Protein AF-A0A420P951-F1 (afdb_monomer)

Mean predicted aligned error: 5.21 Å

InterPro domains:
  IPR007889 DNA binding HTH domain, Psq-type [PF05225] (7-40)
  IPR009057 Homedomain-like superfamily [SSF46689] (3-40)

Structure (mmCIF, N/CA/C/O backbone):
data_AF-A0A420P951-F1
#
_entry.id   AF-A0A420P951-F1
#
loop_
_atom_site.group_PDB
_atom_site.id
_atom_site.type_symbol
_atom_site.labe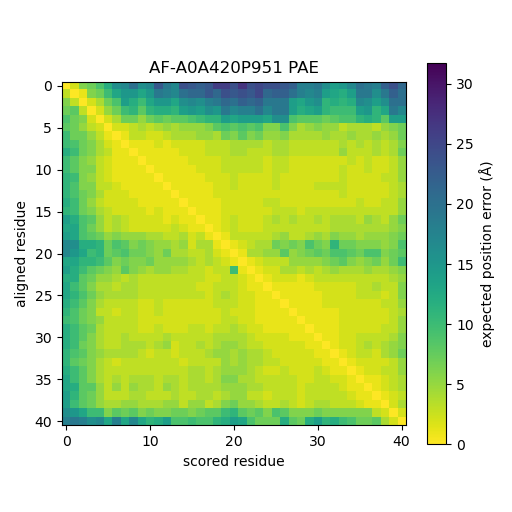l_atom_id
_atom_site.label_alt_id
_atom_site.label_comp_id
_atom_site.label_asym_id
_atom_site.label_entity_id
_atom_site.label_seq_id
_atom_site.pdbx_PDB_ins_code
_atom_site.Cartn_x
_atom_site.Cartn_y
_atom_site.Cartn_z
_atom_site.occupancy
_atom_site.B_iso_or_equiv
_atom_site.auth_seq_id
_atom_site.auth_comp_id
_atom_site.auth_asym_id
_atom_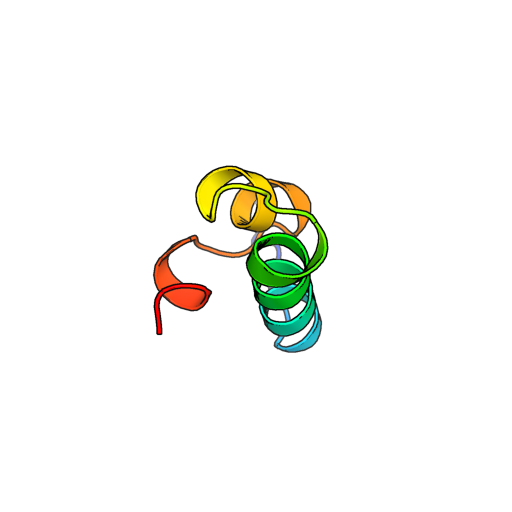site.auth_atom_id
_atom_site.pdbx_PDB_model_num
ATOM 1 N N . MET A 1 1 ? 17.832 4.323 -14.478 1.00 42.47 1 MET A N 1
ATOM 2 C CA . MET A 1 1 ? 16.740 4.318 -13.480 1.00 42.47 1 MET A CA 1
ATOM 3 C C . MET A 1 1 ? 15.849 3.122 -13.766 1.00 42.47 1 MET A C 1
ATOM 5 O O . MET A 1 1 ? 15.249 3.082 -14.832 1.00 42.47 1 MET A O 1
ATOM 9 N N . VAL A 1 2 ? 15.820 2.121 -12.884 1.00 47.78 2 VAL A N 1
ATOM 10 C CA . VAL A 1 2 ? 14.907 0.978 -13.027 1.00 47.78 2 VAL A CA 1
ATOM 11 C C . VAL A 1 2 ? 13.498 1.487 -12.732 1.00 47.78 2 VAL A C 1
ATOM 13 O O . VAL A 1 2 ? 13.171 1.755 -11.579 1.00 47.78 2 VAL A O 1
ATOM 16 N N . ARG A 1 3 ? 12.666 1.662 -13.765 1.00 57.12 3 ARG A N 1
ATOM 17 C CA . ARG A 1 3 ? 11.215 1.747 -13.571 1.00 57.12 3 ARG A CA 1
ATOM 18 C C . ARG A 1 3 ? 10.760 0.356 -13.142 1.00 57.12 3 ARG A C 1
ATOM 20 O O . ARG A 1 3 ? 10.547 -0.510 -13.983 1.00 57.12 3 ARG A O 1
ATOM 27 N N . ARG A 1 4 ? 10.676 0.122 -11.831 1.00 64.12 4 ARG A N 1
ATOM 28 C CA . ARG A 1 4 ? 9.860 -0.974 -11.308 1.00 64.12 4 ARG A CA 1
ATOM 29 C C . ARG A 1 4 ? 8.423 -0.611 -11.664 1.00 64.12 4 ARG A C 1
ATOM 31 O O . ARG A 1 4 ? 7.848 0.285 -11.055 1.00 64.12 4 ARG A O 1
ATOM 38 N N . ASN A 1 5 ? 7.907 -1.220 -12.727 1.00 74.94 5 ASN A N 1
ATOM 39 C CA . ASN A 1 5 ? 6.481 -1.187 -13.001 1.00 74.94 5 ASN A CA 1
ATOM 40 C C . ASN A 1 5 ? 5.831 -1.992 -11.883 1.00 74.94 5 ASN A C 1
ATOM 42 O O . ASN A 1 5 ? 5.982 -3.210 -11.838 1.00 74.94 5 ASN A O 1
ATOM 46 N N . TYR A 1 6 ? 5.206 -1.289 -10.949 1.00 77.75 6 TYR A N 1
ATOM 47 C CA . TYR A 1 6 ? 4.304 -1.912 -10.003 1.00 77.75 6 TYR A CA 1
ATOM 48 C C . TYR A 1 6 ? 3.032 -2.304 -10.750 1.00 77.75 6 TYR A C 1
ATOM 50 O O . TYR A 1 6 ? 2.571 -1.596 -11.650 1.00 77.75 6 TYR A O 1
ATOM 58 N N . THR A 1 7 ? 2.505 -3.463 -10.404 1.00 86.00 7 THR A N 1
ATOM 59 C CA . THR A 1 7 ? 1.286 -4.020 -10.977 1.00 86.00 7 THR A CA 1
ATOM 60 C C . THR A 1 7 ? 0.091 -3.725 -10.075 1.00 86.00 7 THR A C 1
ATOM 62 O O . THR A 1 7 ? 0.249 -3.284 -8.936 1.00 86.00 7 THR A O 1
ATOM 65 N N . GLU A 1 8 ? -1.125 -3.956 -10.571 1.00 86.81 8 GLU A N 1
ATOM 66 C CA . GLU A 1 8 ? -2.325 -3.875 -9.727 1.00 86.81 8 GLU A CA 1
ATOM 67 C C . GLU A 1 8 ? -2.267 -4.860 -8.551 1.00 86.81 8 GLU A C 1
ATOM 69 O O . GLU A 1 8 ? -2.757 -4.531 -7.475 1.00 86.81 8 GLU A O 1
ATOM 74 N N . ASP A 1 9 ? -1.602 -6.009 -8.721 1.00 89.69 9 ASP A N 1
ATOM 75 C CA . ASP A 1 9 ? -1.352 -6.974 -7.644 1.00 89.69 9 ASP A CA 1
ATOM 76 C C . ASP A 1 9 ? -0.497 -6.357 -6.529 1.00 89.69 9 ASP A C 1
ATOM 78 O O . ASP A 1 9 ? -0.857 -6.424 -5.356 1.00 89.69 9 ASP A O 1
ATOM 82 N N . ASP A 1 10 ? 0.566 -5.630 -6.892 1.00 89.25 10 ASP A N 1
ATOM 83 C CA . ASP A 1 10 ? 1.411 -4.927 -5.923 1.00 89.25 10 ASP A CA 1
ATOM 84 C C . ASP A 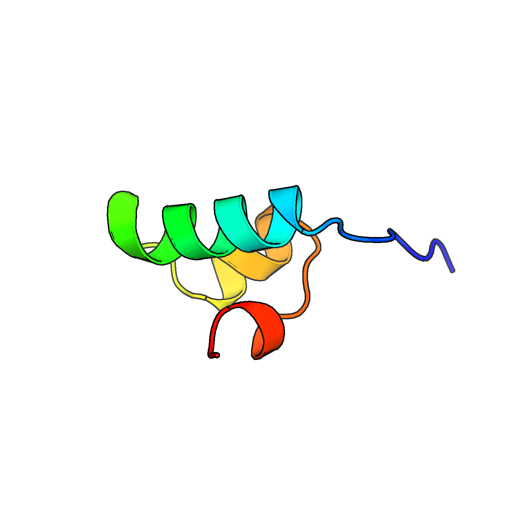1 10 ? 0.627 -3.857 -5.146 1.00 89.25 10 ASP A C 1
ATOM 86 O O . ASP A 1 10 ? 0.864 -3.655 -3.951 1.00 89.25 10 ASP A O 1
ATOM 90 N N . VAL A 1 11 ? -0.319 -3.178 -5.804 1.00 87.88 11 VAL A N 1
ATOM 91 C CA . VAL A 1 11 ? -1.196 -2.183 -5.168 1.00 87.88 11 VAL A CA 1
ATOM 92 C C . VAL A 1 11 ? -2.208 -2.856 -4.242 1.00 87.88 11 VAL A C 1
ATOM 94 O O . VAL A 1 11 ? -2.364 -2.413 -3.103 1.00 87.88 11 VAL A O 1
ATOM 97 N N . ALA A 1 12 ? -2.862 -3.930 -4.689 1.00 90.50 12 ALA A N 1
ATOM 98 C CA . ALA A 1 12 ? -3.818 -4.693 -3.889 1.00 90.50 12 ALA A CA 1
ATOM 99 C C . ALA A 1 12 ? -3.150 -5.270 -2.638 1.00 90.50 12 ALA A C 1
ATOM 101 O O . ALA A 1 12 ? -3.658 -5.129 -1.526 1.00 90.50 12 ALA A O 1
ATOM 102 N N . GLU A 1 13 ? -1.953 -5.823 -2.801 1.00 90.44 13 GLU A N 1
ATOM 103 C CA . GLU A 1 13 ? -1.127 -6.287 -1.704 1.00 90.44 13 GLU A CA 1
ATOM 104 C C . GLU A 1 13 ? -0.715 -5.146 -0.776 1.00 90.44 13 GLU A C 1
ATOM 106 O O . GLU A 1 13 ? -0.716 -5.313 0.441 1.00 90.44 13 GLU A O 1
ATOM 111 N N . ALA A 1 14 ? -0.354 -3.973 -1.294 1.00 89.69 14 ALA A N 1
ATOM 112 C CA . ALA A 1 14 ? -0.012 -2.838 -0.446 1.00 89.69 14 ALA A CA 1
ATOM 113 C C . ALA A 1 14 ? -1.222 -2.365 0.384 1.00 89.69 14 ALA A C 1
ATOM 115 O O . ALA A 1 14 ? -1.087 -2.150 1.588 1.00 89.69 14 ALA A O 1
ATOM 116 N N . ILE A 1 15 ? -2.417 -2.300 -0.210 1.00 90.00 15 ILE A N 1
ATOM 117 C CA . ILE A 1 15 ? -3.669 -1.995 0.503 1.00 90.00 15 ILE A CA 1
ATOM 118 C C . ILE A 1 15 ? -3.957 -3.060 1.565 1.00 90.00 15 ILE A C 1
ATOM 120 O O . ILE A 1 15 ? -4.214 -2.719 2.722 1.00 90.00 15 ILE A O 1
ATOM 124 N N . PHE A 1 16 ? -3.825 -4.339 1.217 1.00 89.81 16 PHE A N 1
ATOM 125 C CA . PHE A 1 16 ? -3.995 -5.445 2.156 1.00 89.81 16 PHE A CA 1
ATOM 126 C C . PHE A 1 16 ? -3.013 -5.342 3.330 1.00 89.81 16 PHE A C 1
ATOM 128 O O . PHE A 1 16 ? -3.404 -5.425 4.486 1.00 89.81 16 PHE A O 1
ATOM 135 N N . ASN A 1 17 ? -1.739 -5.043 3.064 1.00 86.62 17 ASN A N 1
ATOM 136 C CA . ASN A 1 17 ? -0.733 -4.825 4.103 1.00 86.62 17 ASN A CA 1
ATOM 137 C C . ASN A 1 17 ? -1.109 -3.666 5.051 1.00 86.62 17 ASN A C 1
ATOM 139 O O . ASN A 1 17 ? -0.817 -3.750 6.242 1.00 86.62 17 ASN A O 1
ATOM 143 N N . THR A 1 18 ? -1.774 -2.611 4.567 1.00 85.31 18 THR A N 1
ATOM 144 C CA . THR A 1 18 ? -2.241 -1.526 5.450 1.00 85.31 18 THR A CA 1
ATOM 145 C C . THR A 1 18 ? -3.450 -1.885 6.310 1.00 85.31 18 THR A C 1
ATOM 147 O O . THR A 1 18 ? -3.541 -1.425 7.444 1.00 85.31 18 THR A O 1
ATOM 150 N N . THR A 1 19 ? -4.364 -2.718 5.806 1.00 84.06 19 THR A N 1
ATOM 151 C CA . THR A 1 19 ? -5.621 -3.062 6.498 1.00 84.06 19 THR A CA 1
ATOM 152 C C . THR A 1 19 ? -5.500 -4.303 7.377 1.00 84.06 19 THR A C 1
ATOM 154 O O . THR A 1 19 ? -5.990 -4.296 8.501 1.00 84.06 19 THR A O 1
ATOM 157 N N . ASP A 1 20 ? -4.824 -5.345 6.899 1.00 86.62 20 ASP A N 1
ATOM 158 C CA . ASP A 1 20 ? -4.664 -6.626 7.597 1.00 86.62 20 ASP A CA 1
ATOM 159 C C . ASP A 1 20 ? -3.492 -6.604 8.587 1.00 86.62 20 ASP A C 1
ATOM 161 O O . ASP A 1 20 ? -3.598 -7.077 9.716 1.00 86.62 20 ASP A O 1
ATOM 165 N N . ARG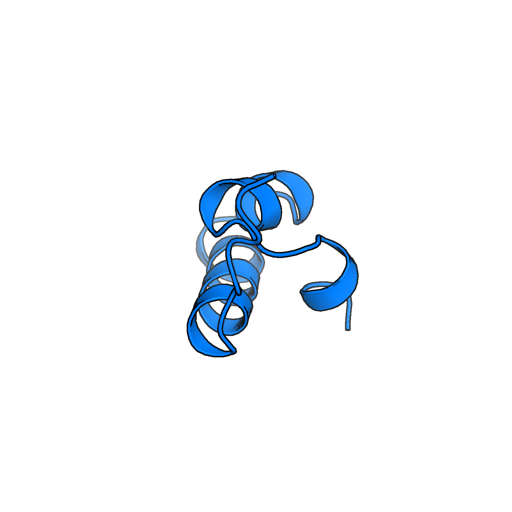 A 1 21 ? -2.365 -5.996 8.192 1.00 82.12 21 ARG A N 1
ATOM 166 C CA . ARG A 1 21 ? -1.119 -6.023 8.983 1.00 82.12 21 ARG A CA 1
ATOM 167 C C . ARG A 1 21 ? -0.877 -4.756 9.796 1.00 82.12 21 ARG A C 1
ATOM 169 O O . ARG A 1 21 ? 0.143 -4.672 10.476 1.00 82.12 21 ARG A O 1
ATOM 176 N N . GLY A 1 22 ? -1.771 -3.771 9.699 1.00 85.38 22 GLY A N 1
ATOM 177 C CA . GLY A 1 22 ? -1.642 -2.480 10.379 1.00 85.38 22 GLY A CA 1
ATOM 178 C C . GLY A 1 22 ? -0.413 -1.671 9.951 1.00 85.38 22 GLY A C 1
ATOM 179 O O . GLY A 1 22 ? 0.032 -0.802 10.698 1.00 85.38 22 GLY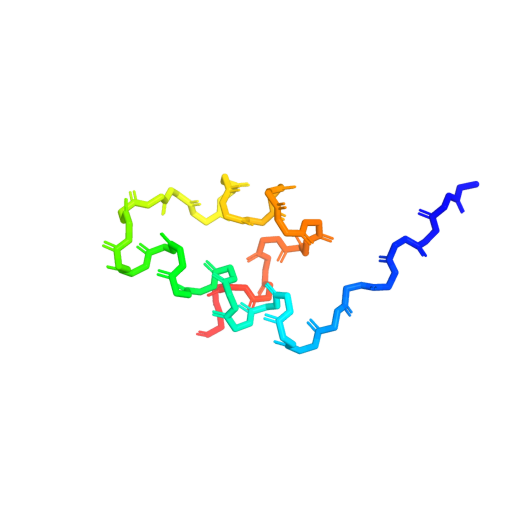 A O 1
ATOM 180 N N . LEU A 1 23 ? 0.168 -1.968 8.781 1.00 87.00 23 LEU A N 1
ATOM 181 C CA . LEU A 1 23 ? 1.305 -1.211 8.259 1.00 87.00 23 LEU A CA 1
ATOM 182 C C . LEU A 1 23 ? 0.855 0.189 7.848 1.00 87.00 23 LEU A C 1
ATOM 184 O O . LEU A 1 23 ? -0.251 0.383 7.338 1.00 87.00 23 LEU A O 1
ATOM 188 N N . SER A 1 24 ? 1.742 1.172 7.993 1.00 87.44 24 SER A N 1
ATOM 189 C CA . SER A 1 24 ? 1.476 2.483 7.411 1.00 87.44 24 SER A CA 1
ATOM 190 C C . SER A 1 24 ? 1.470 2.388 5.881 1.00 87.44 24 SER A C 1
ATOM 192 O O . SER A 1 24 ? 2.190 1.582 5.284 1.00 87.44 24 SER A O 1
ATOM 194 N N . GLN A 1 25 ? 0.692 3.246 5.216 1.00 86.12 25 GLN A N 1
ATOM 195 C CA . GLN A 1 25 ? 0.671 3.305 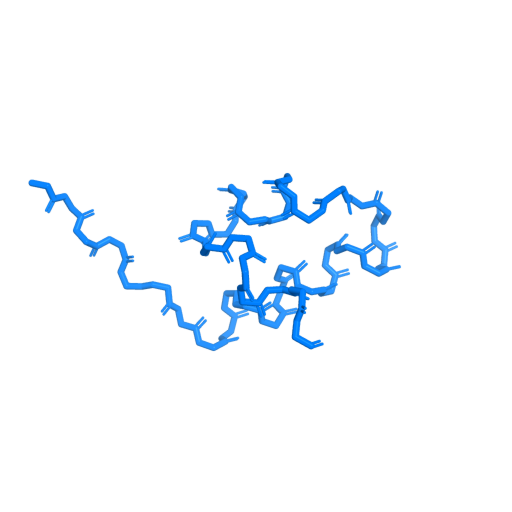3.749 1.00 86.12 25 GLN A CA 1
ATOM 196 C C . GLN A 1 25 ? 2.073 3.476 3.157 1.00 86.12 25 GLN A C 1
ATOM 198 O O . GLN A 1 25 ? 2.367 2.903 2.116 1.00 86.12 25 GLN A O 1
ATOM 203 N N . ASN A 1 26 ? 2.956 4.214 3.832 1.00 88.56 26 ASN A N 1
ATOM 204 C CA . ASN A 1 26 ? 4.335 4.399 3.388 1.00 88.56 26 ASN A CA 1
ATOM 205 C C . ASN A 1 26 ? 5.167 3.116 3.463 1.00 88.56 26 ASN A C 1
ATOM 207 O O . ASN A 1 26 ? 5.968 2.843 2.569 1.00 88.56 26 ASN A O 1
ATOM 211 N N . GLU A 1 27 ? 4.992 2.318 4.512 1.00 89.44 27 GLU A N 1
ATOM 212 C CA . GLU A 1 27 ? 5.685 1.035 4.641 1.00 89.44 27 GLU A CA 1
ATOM 213 C C . GLU A 1 27 ? 5.158 0.021 3.633 1.00 89.44 27 GLU A C 1
ATOM 215 O O . GLU A 1 27 ? 5.944 -0.658 2.974 1.00 89.44 27 GLU A O 1
ATOM 220 N N . ALA A 1 28 ? 3.839 -0.049 3.460 1.00 90.31 28 ALA A N 1
ATOM 221 C CA . ALA A 1 28 ? 3.223 -0.920 2.470 1.00 90.31 28 ALA A CA 1
ATOM 222 C C . ALA A 1 28 ? 3.641 -0.544 1.037 1.00 90.31 28 ALA A C 1
ATOM 224 O O . ALA A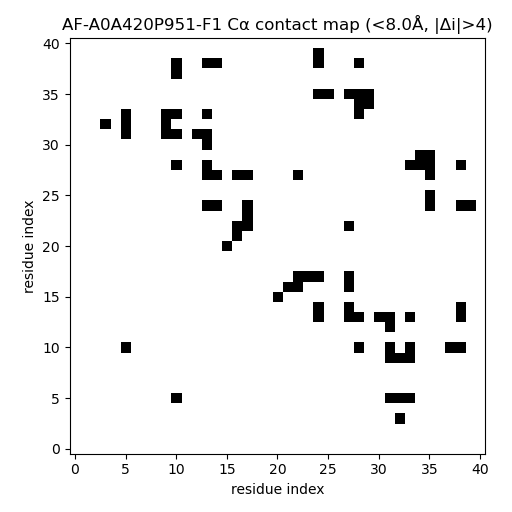 1 28 ? 4.014 -1.419 0.253 1.00 90.31 28 ALA A O 1
ATOM 225 N N . ALA A 1 29 ? 3.668 0.758 0.734 1.00 88.88 29 ALA A N 1
ATOM 226 C CA . ALA A 1 29 ? 4.139 1.318 -0.528 1.00 88.88 29 ALA A CA 1
ATOM 227 C C . ALA A 1 29 ? 5.590 0.933 -0.822 1.00 88.88 29 ALA A C 1
ATOM 229 O O . ALA A 1 29 ? 5.888 0.349 -1.862 1.00 88.88 29 ALA A O 1
ATOM 230 N N . GLN A 1 30 ? 6.496 1.180 0.125 1.00 87.88 30 GLN A N 1
ATOM 231 C CA . GLN A 1 30 ? 7.910 0.842 -0.033 1.00 87.88 30 GLN A CA 1
ATOM 232 C C . GLN A 1 30 ? 8.144 -0.664 -0.158 1.00 87.88 30 GLN A C 1
ATOM 234 O O . GLN A 1 30 ? 8.958 -1.091 -0.977 1.00 87.88 30 GLN A O 1
ATOM 239 N N . LYS A 1 31 ? 7.411 -1.477 0.607 1.00 87.62 31 LYS A N 1
ATOM 240 C CA . LYS A 1 31 ? 7.540 -2.939 0.591 1.00 87.62 31 LYS A CA 1
ATOM 241 C C . LYS A 1 31 ? 7.150 -3.542 -0.757 1.00 87.62 31 LYS A C 1
ATOM 243 O O . LYS A 1 31 ? 7.779 -4.504 -1.192 1.00 87.62 31 LYS A O 1
ATOM 248 N N . ARG A 1 32 ? 6.134 -2.978 -1.413 1.00 86.81 32 ARG A N 1
ATOM 249 C CA . ARG A 1 32 ? 5.657 -3.412 -2.735 1.00 86.81 32 ARG A CA 1
ATOM 250 C C . ARG A 1 32 ? 6.257 -2.620 -3.895 1.00 86.81 32 ARG A C 1
ATOM 252 O O . ARG A 1 32 ? 6.095 -2.994 -5.047 1.00 86.81 32 ARG A O 1
ATOM 259 N N . GLY A 1 33 ? 7.004 -1.557 -3.606 1.00 87.00 33 GLY A N 1
ATOM 260 C CA . GLY A 1 33 ? 7.543 -0.667 -4.631 1.00 87.00 33 GLY A CA 1
ATOM 261 C C . GLY A 1 33 ? 6.454 0.097 -5.387 1.00 87.00 33 GLY A C 1
ATOM 262 O O . GLY A 1 33 ? 6.685 0.504 -6.525 1.00 87.00 33 GLY A O 1
ATOM 263 N N . VAL A 1 34 ? 5.286 0.283 -4.765 1.00 88.94 34 VAL A N 1
ATOM 264 C CA . VAL A 1 34 ? 4.173 1.061 -5.318 1.00 88.94 34 VAL A CA 1
ATOM 265 C C . VAL A 1 34 ? 4.203 2.480 -4.747 1.00 88.94 34 VAL A C 1
ATOM 267 O O . VAL A 1 34 ? 4.699 2.688 -3.639 1.00 88.94 34 VAL A O 1
ATOM 270 N N . PRO A 1 35 ? 3.688 3.491 -5.455 1.00 85.94 35 PRO A N 1
ATOM 271 C CA . PRO A 1 35 ? 3.559 4.827 -4.900 1.00 85.94 35 PRO A CA 1
ATOM 272 C C . PRO A 1 35 ? 2.508 4.861 -3.789 1.00 85.94 35 PRO A C 1
ATOM 274 O O . PRO A 1 35 ? 1.418 4.330 -3.945 1.00 85.94 35 PRO A O 1
ATOM 277 N N . GLN A 1 36 ? 2.774 5.568 -2.692 1.00 85.94 36 GLN A N 1
ATOM 278 C CA . GLN A 1 36 ? 1.821 5.667 -1.578 1.00 85.94 36 GLN A CA 1
ATOM 279 C C . GLN A 1 36 ? 0.425 6.158 -2.009 1.00 85.94 36 GLN A C 1
ATOM 281 O O . GLN A 1 36 ? -0.589 5.685 -1.500 1.00 85.94 36 GLN A O 1
ATOM 286 N N . TRP A 1 37 ? 0.360 7.075 -2.979 1.00 84.62 37 TRP A N 1
ATOM 287 C CA . TRP A 1 37 ? -0.903 7.631 -3.466 1.00 84.62 37 TRP A CA 1
ATOM 288 C C . TRP A 1 37 ? -1.809 6.598 -4.155 1.00 84.62 37 TRP A C 1
ATOM 290 O O . TRP A 1 37 ? -3.004 6.849 -4.268 1.00 84.62 37 TRP A O 1
ATOM 300 N N . THR A 1 38 ? -1.296 5.430 -4.567 1.00 83.94 38 THR A N 1
ATOM 301 C CA . THR A 1 38 ? -2.135 4.346 -5.111 1.00 83.94 38 THR A CA 1
ATOM 302 C C . THR A 1 38 ? -2.876 3.569 -4.023 1.00 83.94 38 THR A C 1
ATOM 304 O O . THR A 1 38 ? -3.841 2.880 -4.327 1.00 83.94 38 THR A O 1
ATOM 307 N N . ILE A 1 39 ? -2.433 3.677 -2.766 1.00 84.25 39 ILE A N 1
ATOM 308 C CA . ILE A 1 39 ? -3.027 3.013 -1.595 1.00 84.25 39 ILE A CA 1
ATOM 309 C C . ILE A 1 39 ? -4.087 3.909 -0.939 1.00 84.25 39 ILE A C 1
ATOM 311 O O . ILE A 1 39 ? -5.028 3.417 -0.330 1.00 84.25 39 ILE A O 1
ATOM 315 N N . SER A 1 40 ? -3.949 5.231 -1.066 1.00 78.06 40 SER A N 1
ATOM 316 C CA . SER A 1 40 ? -4.849 6.215 -0.451 1.00 78.06 40 SER A CA 1
ATOM 317 C C . SER A 1 40 ? -6.057 6.584 -1.324 1.00 78.0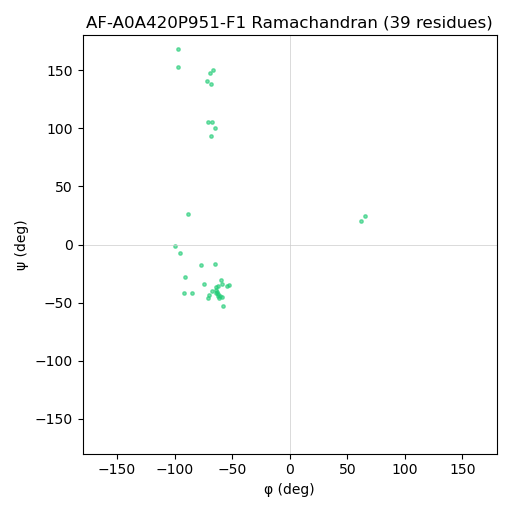6 40 SER A C 1
ATOM 319 O O . SER A 1 40 ? -6.548 7.710 -1.222 1.00 78.06 40 SER A O 1
ATOM 321 N N . ARG A 1 41 ? -6.481 5.676 -2.210 1.00 61.56 41 ARG A N 1
ATOM 322 C CA . ARG A 1 41 ? -7.597 5.902 -3.133 1.00 61.56 41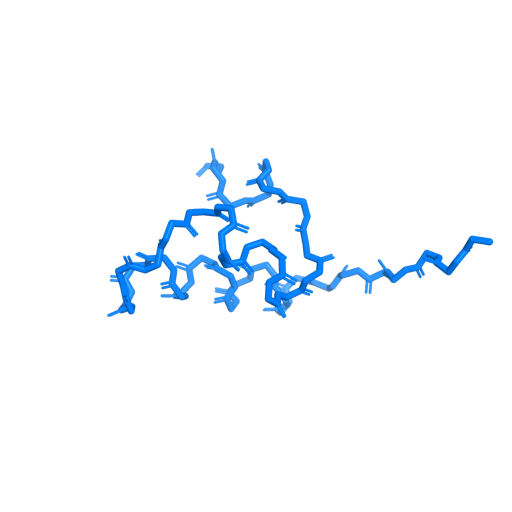 ARG A CA 1
ATOM 323 C C . ARG A 1 41 ? -8.952 5.698 -2.465 1.00 61.56 41 ARG A C 1
ATOM 325 O O . ARG A 1 41 ? -9.055 4.787 -1.619 1.00 61.56 41 ARG A O 1
#

Radius of gyration: 9.39 Å; Cα contacts (8 Å, |Δi|>4): 44; chains: 1; bounding box: 24×15×24 Å

Sequence (41 aa):
MVRRNYTEDDVAEAIFNTTDRGLSQNEAAQKRGVPQWTISR

Solvent-accessible surface area (backbone atoms only — not comparable to full-atom values): 2382 Å² total; per-residue (Å²): 132,86,78,70,78,55,49,71,65,36,39,52,49,21,40,45,35,31,72,78,68,67,36,51,57,64,56,19,12,64,74,45,58,34,64,46,73,71,55,76,110

pLDDT: mean 82.55, std 11.3, range [42.47, 90.5]

Foldseek 3Di:
DDPPPQDVVLLVQLLCCCPVVVDDLVVSCVVSVHDSVSNVD

Organism: Fusarium oxysporum (NCBI:txid5507)

Secondary structure (DSSP, 8-state):
-------HHHHHHHHHHHHTS---HHHHHHHHT--GGGT--

Nearest PDB structures (foldseek):
  2cob-assembly1_A  TM=8.287E-01  e=3.126E-01  Homo sapiens
  6kon-assembly1_F  TM=7.571E-01  e=4.311E-01  Mycobacterium tuberculosis H37Rv
  2h27-assembly2_D  TM=7.651E-01  e=5.946E-01  Escherichia coli K-12
  7bhy-assembly2_C-2  TM=7.571E-01  e=8.201E-01  Bacillus subtilis subsp. subtilis str. 168
  1trr-assembly1_A  TM=6.545E-01  e=1.206E+00  Escherichia coli